Protein AF-A0A2D9CKS2-F1 (afdb_monomer)

Secondary structure (DSSP, 8-state):
-EE--HHHHHHTEEE--HHHHHHHHHHH-SGGGT-TT--EEEEEEESEEEEEEEEE-TTT--EEEE-TTHHHH--TT-EEEEEEEETTEEEEEE-

Foldseek 3Di:
DAAAAPVCLVVQKDFCDPVNQCVCCVQPNNPQEPDPPAWDWFWEDDPDIWIWTWYFDPPPRTTIIHTPPSVVPHDHGWDWDWDDPDSRYIYIDID

Mean predicted aligned error: 4.06 Å

Solvent-accessible surface area (backbone atoms only — not comparable to full-atom values): 5362 Å² total; per-residue (Å²): 119,45,72,34,41,65,70,31,56,77,68,36,29,48,75,48,46,75,68,55,44,50,54,48,33,73,76,69,40,74,57,47,55,62,49,82,95,49,67,36,76,40,42,30,46,53,104,51,87,40,61,32,36,26,24,45,42,93,74,92,53,51,38,32,34,36,42,74,67,34,83,81,78,57,56,68,68,30,33,39,36,80,44,81,72,51,99,64,32,33,35,52,46,80,88

pLDDT: mean 87.79, std 7.55, range [61.66, 97.25]

Sequence (95 aa):
MITVTQTMYDKSCIDANKSVMGFFEHYFGEEPFNTYGAYYMIRGIYEDDCTLKLFRTKGRQDKRIAFPMWKKYIKVGDTIKLTINDVDQIGIEVE

Nearest PDB structures (foldseek):
  8h9e-assembly1_E  TM=4.022E-01  e=2.129E+00  Homo sapiens
  4yxw-assembly1_E  TM=4.710E-01  e=3.047E+00  Bos taurus
  5lqz-assembly1_F  TM=4.297E-01  e=3.645E+00  Ogataea angusta
  1h8e-assembly1_E  TM=4.005E-01  e=2.870E+00  Bos taurus
  5ik2-assembly1_E  TM=3.049E-01  e=4.914E+00  Caldalkalibacillus thermarum TA2.A1

Radius of gyration: 12.35 Å; Cα contacts (8 Å, |Δi|>4): 172; chains: 1; bounding box: 28×31×28 Å

Structure (mmCIF, N/CA/C/O backbone):
data_AF-A0A2D9CKS2-F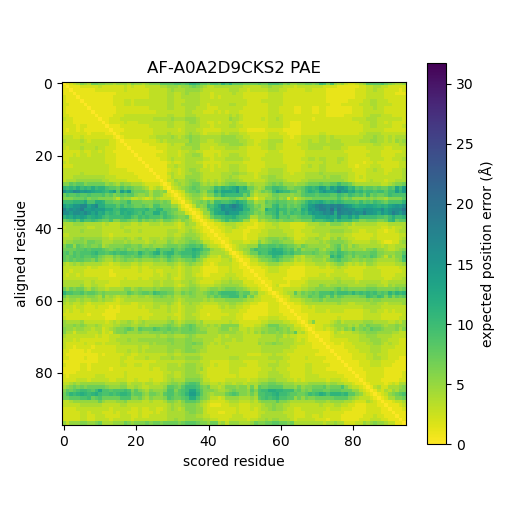1
#
_entry.id   AF-A0A2D9CKS2-F1
#
loop_
_atom_site.group_PDB
_atom_site.id
_atom_site.type_symbol
_atom_site.label_atom_id
_atom_site.label_alt_id
_atom_site.label_comp_id
_atom_site.label_asym_id
_atom_site.label_entity_id
_atom_site.label_seq_id
_atom_site.pdbx_PDB_ins_code
_atom_site.Cartn_x
_atom_site.Cartn_y
_atom_site.Cartn_z
_atom_site.occupancy
_atom_site.B_iso_or_equiv
_atom_site.auth_seq_id
_atom_site.auth_comp_id
_atom_site.auth_asym_id
_atom_site.auth_atom_id
_atom_site.pdbx_PDB_model_num
ATOM 1 N N . MET A 1 1 ? 6.703 -9.538 4.174 1.00 87.69 1 MET A N 1
ATOM 2 C CA . MET A 1 1 ? 5.375 -9.794 4.767 1.00 87.69 1 MET A CA 1
ATOM 3 C C . MET A 1 1 ? 5.037 -8.664 5.721 1.00 87.69 1 MET A C 1
ATOM 5 O O . MET A 1 1 ? 5.942 -8.149 6.371 1.00 87.69 1 MET A O 1
ATOM 9 N N . ILE A 1 2 ? 3.779 -8.234 5.737 1.00 94.06 2 ILE A N 1
ATOM 10 C CA . ILE A 1 2 ? 3.308 -7.030 6.423 1.00 94.06 2 ILE A CA 1
ATOM 11 C C . ILE A 1 2 ? 2.032 -7.396 7.175 1.00 94.06 2 ILE A C 1
ATOM 13 O O . ILE A 1 2 ? 1.007 -7.636 6.549 1.00 94.06 2 ILE A O 1
ATOM 17 N N . THR A 1 3 ? 2.085 -7.431 8.504 1.00 96.19 3 THR A N 1
ATOM 18 C CA . THR A 1 3 ? 0.894 -7.695 9.319 1.00 96.19 3 THR A CA 1
ATOM 19 C C . THR A 1 3 ? 0.034 -6.441 9.424 1.00 96.19 3 THR A C 1
ATOM 21 O O . THR A 1 3 ? 0.516 -5.362 9.786 1.00 96.19 3 THR A O 1
ATOM 24 N N . VAL A 1 4 ? -1.252 -6.585 9.124 1.00 96.31 4 VAL A N 1
ATOM 25 C CA . VAL A 1 4 ? -2.213 -5.488 9.097 1.00 96.31 4 VAL A CA 1
ATOM 26 C C . VAL A 1 4 ? -2.589 -5.094 10.516 1.00 96.31 4 VAL A C 1
ATOM 28 O O . VAL A 1 4 ? -3.268 -5.817 11.243 1.00 96.31 4 VAL A O 1
ATOM 31 N N . THR A 1 5 ? -2.163 -3.899 10.910 1.00 96.88 5 THR A N 1
ATOM 32 C CA . THR A 1 5 ? -2.550 -3.302 12.192 1.00 96.88 5 THR A CA 1
ATOM 33 C C . THR A 1 5 ? -3.929 -2.646 12.106 1.00 96.88 5 THR A C 1
ATOM 35 O O . THR A 1 5 ? -4.383 -2.273 11.022 1.00 96.88 5 THR A O 1
ATOM 38 N N . GLN A 1 6 ? -4.565 -2.403 13.258 1.00 97.19 6 GLN A N 1
ATOM 39 C CA . GLN A 1 6 ? -5.821 -1.643 13.325 1.00 97.19 6 GLN A CA 1
ATOM 40 C C . GLN A 1 6 ? -5.702 -0.284 12.617 1.00 97.19 6 GLN A C 1
ATOM 42 O O . GLN A 1 6 ? -6.542 0.082 11.802 1.00 97.19 6 GLN A O 1
ATOM 47 N N . THR A 1 7 ? -4.598 0.429 12.852 1.00 95.12 7 THR A N 1
ATOM 48 C CA . THR A 1 7 ? -4.345 1.743 12.246 1.00 95.12 7 THR A CA 1
ATOM 49 C C . THR A 1 7 ? -4.259 1.680 10.718 1.00 95.12 7 THR A C 1
ATOM 51 O O . THR A 1 7 ? -4.779 2.567 10.040 1.00 95.12 7 THR A O 1
ATOM 54 N N . MET A 1 8 ? -3.594 0.659 10.171 1.00 95.56 8 MET A N 1
ATOM 55 C CA . MET A 1 8 ? -3.506 0.438 8.722 1.00 95.56 8 MET A CA 1
ATOM 56 C C . MET A 1 8 ? -4.884 0.141 8.133 1.00 95.56 8 MET A C 1
ATOM 58 O O . MET A 1 8 ? -5.259 0.714 7.109 1.00 95.56 8 MET A O 1
ATOM 62 N N . TYR A 1 9 ? -5.661 -0.694 8.825 1.00 95.81 9 TYR A N 1
ATOM 63 C CA . TYR A 1 9 ? -7.013 -1.046 8.418 1.00 95.81 9 TYR A CA 1
ATOM 64 C C . TYR A 1 9 ? -7.953 0.162 8.375 1.00 95.81 9 TYR A C 1
ATOM 66 O O . TYR A 1 9 ? -8.602 0.417 7.355 1.00 95.81 9 TYR A O 1
ATOM 74 N N . ASP A 1 10 ? -7.963 0.967 9.437 1.00 94.44 10 ASP A N 1
ATOM 75 C CA . ASP A 1 10 ? -8.823 2.148 9.537 1.00 94.44 10 ASP A CA 1
ATOM 76 C C . ASP A 1 10 ? -8.517 3.170 8.438 1.00 94.44 10 ASP A C 1
ATOM 78 O O . ASP A 1 10 ? -9.430 3.765 7.860 1.00 94.44 10 ASP A O 1
ATOM 82 N N . LYS A 1 11 ? -7.230 3.329 8.108 1.00 92.00 11 LYS A N 1
ATOM 83 C CA . LYS A 1 11 ? -6.748 4.229 7.052 1.00 92.00 11 LYS A CA 1
ATOM 84 C C . LYS A 1 11 ? -6.796 3.618 5.649 1.00 92.00 11 LYS A C 1
ATOM 86 O O . LYS A 1 11 ? -6.566 4.344 4.684 1.00 92.00 11 LYS A O 1
ATOM 91 N N . SER A 1 12 ? -7.084 2.319 5.532 1.00 93.75 12 SER A N 1
ATOM 92 C CA . SER A 1 12 ? -7.083 1.567 4.268 1.00 93.75 12 SER A CA 1
ATOM 93 C C . SER A 1 12 ? -5.763 1.703 3.497 1.00 93.75 12 SER A C 1
ATOM 95 O O . SER A 1 12 ? -5.736 1.966 2.291 1.00 93.75 12 SER A O 1
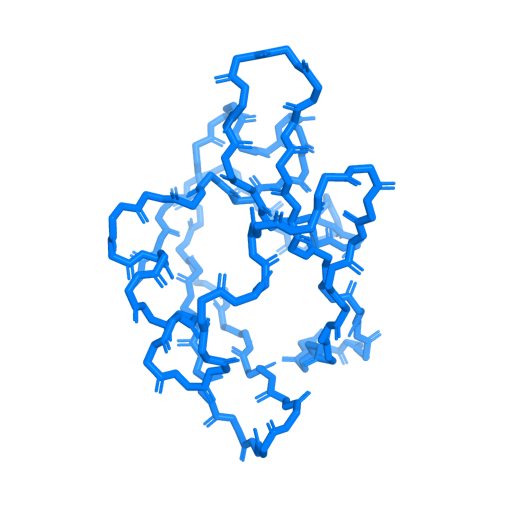ATOM 97 N N . CYS A 1 13 ? -4.651 1.582 4.221 1.00 93.88 13 CYS A N 1
ATOM 98 C CA . CYS A 1 13 ? -3.317 1.710 3.653 1.00 93.88 13 CYS A CA 1
ATOM 99 C C . CYS A 1 13 ? -2.274 0.911 4.429 1.00 93.88 13 CYS A C 1
ATOM 101 O O . CYS A 1 13 ? -2.377 0.729 5.641 1.00 93.88 13 CYS A O 1
ATOM 103 N N . ILE A 1 14 ? -1.196 0.562 3.739 1.00 93.94 14 ILE A N 1
ATOM 104 C CA . ILE A 1 14 ? 0.030 0.049 4.340 1.00 93.94 14 ILE A CA 1
ATOM 105 C C . ILE A 1 14 ? 0.931 1.235 4.689 1.00 93.94 14 ILE A C 1
ATOM 107 O O . ILE A 1 14 ? 1.191 2.086 3.833 1.00 93.94 14 ILE A O 1
ATOM 111 N N . ASP A 1 15 ? 1.450 1.279 5.917 1.00 93.25 15 ASP A N 1
ATOM 112 C CA . ASP A 1 15 ? 2.551 2.190 6.243 1.00 93.25 15 ASP A CA 1
ATOM 113 C C . ASP A 1 15 ? 3.857 1.638 5.654 1.00 93.25 15 ASP A C 1
ATOM 115 O O . ASP A 1 15 ? 4.271 0.5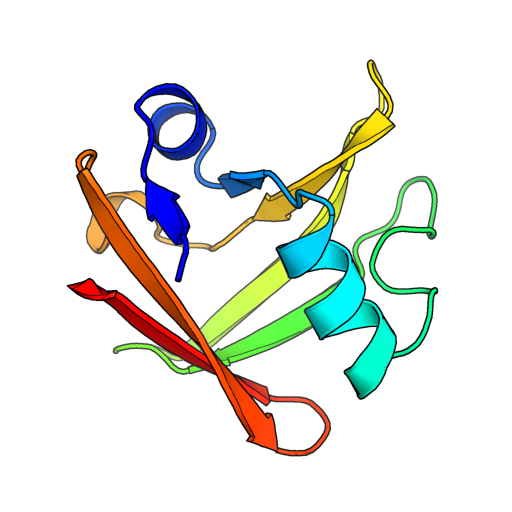11 5.948 1.00 93.25 15 ASP A O 1
ATOM 119 N N . ALA A 1 16 ? 4.519 2.433 4.814 1.00 91.19 16 ALA A N 1
ATOM 120 C CA . ALA A 1 16 ? 5.748 2.029 4.147 1.00 91.19 16 ALA A CA 1
ATOM 121 C C . ALA A 1 16 ? 6.940 2.194 5.101 1.00 91.19 16 ALA A C 1
ATOM 123 O O . ALA A 1 16 ? 7.620 3.220 5.124 1.00 91.19 16 ALA A O 1
ATOM 124 N N . ASN A 1 17 ? 7.180 1.174 5.926 1.00 89.12 17 ASN A N 1
ATOM 125 C CA . ASN A 1 17 ? 8.376 1.097 6.765 1.00 89.12 17 ASN A CA 1
ATOM 126 C C . ASN A 1 17 ? 9.650 0.902 5.912 1.00 89.12 17 ASN A C 1
ATOM 128 O O . ASN A 1 17 ? 9.582 0.760 4.693 1.00 89.12 17 ASN A O 1
ATOM 132 N N . LYS A 1 18 ? 10.831 0.862 6.548 1.00 90.00 18 LYS A N 1
ATOM 133 C CA . LYS A 1 18 ? 12.121 0.733 5.838 1.00 90.00 18 LYS A CA 1
ATOM 134 C C . LYS A 1 18 ? 12.175 -0.439 4.853 1.00 90.00 18 LYS A C 1
ATOM 136 O O . LYS A 1 18 ? 12.715 -0.278 3.768 1.00 90.00 18 LYS A O 1
ATOM 141 N N . SER A 1 19 ? 11.611 -1.591 5.215 1.00 90.88 19 SER A N 1
ATOM 142 C CA . SER A 1 19 ? 11.615 -2.770 4.344 1.00 90.88 19 SER A CA 1
ATOM 143 C C . SER A 1 19 ? 10.682 -2.595 3.148 1.00 90.88 19 SER A C 1
ATOM 145 O O . SER A 1 19 ? 11.069 -2.921 2.031 1.00 90.88 19 SER A O 1
ATOM 147 N N . VAL A 1 20 ? 9.487 -2.039 3.363 1.00 91.12 20 VAL A N 1
ATOM 148 C CA . VAL A 1 20 ? 8.536 -1.759 2.279 1.00 91.12 20 VAL A CA 1
ATOM 149 C C . VAL A 1 20 ? 9.104 -0.713 1.323 1.00 91.12 20 VAL A C 1
ATOM 151 O O . VAL A 1 20 ? 9.063 -0.910 0.116 1.00 91.12 20 VAL A O 1
ATOM 154 N N . MET A 1 21 ? 9.685 0.370 1.847 1.00 90.25 21 MET A N 1
ATOM 155 C CA . MET A 1 21 ? 10.353 1.375 1.017 1.00 90.25 21 MET A CA 1
ATOM 156 C C . MET A 1 21 ? 11.485 0.757 0.204 1.00 90.25 21 MET A C 1
ATOM 158 O O . MET A 1 21 ? 11.479 0.900 -1.009 1.00 90.25 21 MET A O 1
ATOM 162 N N . GLY A 1 22 ? 12.387 0.009 0.849 1.00 90.31 22 GLY A N 1
ATOM 163 C CA . GLY A 1 22 ? 13.509 -0.630 0.164 1.00 90.31 22 GLY A CA 1
ATOM 164 C C . GLY A 1 22 ? 13.069 -1.598 -0.936 1.00 90.31 22 GLY A C 1
ATOM 165 O O . GLY A 1 22 ? 13.715 -1.662 -1.974 1.00 90.31 22 GLY A O 1
ATOM 166 N N . PHE A 1 23 ? 11.945 -2.299 -0.751 1.00 90.69 23 PHE A N 1
ATOM 167 C CA . PHE A 1 23 ? 11.352 -3.129 -1.801 1.00 90.69 23 PHE A CA 1
ATOM 168 C C . PHE A 1 23 ? 10.970 -2.291 -3.030 1.00 90.69 23 PHE A C 1
ATOM 170 O O . PHE A 1 23 ? 11.433 -2.578 -4.127 1.00 90.69 23 PHE A O 1
ATOM 177 N N . PHE A 1 24 ? 10.178 -1.229 -2.868 1.00 88.81 24 PHE A N 1
ATOM 178 C CA . PHE A 1 24 ? 9.774 -0.407 -4.015 1.00 88.81 24 PHE A CA 1
ATOM 179 C C . PHE A 1 24 ? 10.942 0.374 -4.622 1.00 88.81 24 PHE A C 1
ATOM 181 O O . PHE A 1 24 ? 11.017 0.492 -5.839 1.00 88.81 24 PHE A O 1
ATOM 188 N N . GLU A 1 25 ? 11.874 0.856 -3.801 1.00 87.56 25 GLU A N 1
ATOM 189 C CA . GLU A 1 25 ? 13.070 1.563 -4.266 1.00 87.56 25 GLU A CA 1
ATOM 190 C C . GLU A 1 25 ? 13.974 0.656 -5.109 1.00 87.56 25 GLU A C 1
ATOM 192 O O . GLU A 1 25 ? 14.513 1.093 -6.124 1.00 87.56 25 GLU A O 1
ATOM 197 N N . HIS A 1 26 ? 14.081 -0.625 -4.747 1.00 88.50 26 HIS A N 1
ATOM 198 C CA . HIS A 1 26 ? 14.860 -1.604 -5.501 1.00 88.50 26 HIS A CA 1
ATOM 199 C C . HIS A 1 26 ? 14.296 -1.873 -6.905 1.00 88.50 26 HIS A C 1
ATOM 201 O O . HIS A 1 26 ? 15.073 -2.038 -7.843 1.00 88.50 26 HIS A O 1
ATOM 207 N N . TYR A 1 27 ? 12.968 -1.908 -7.058 1.00 86.62 27 TYR A N 1
ATOM 208 C CA . TYR A 1 27 ? 12.325 -2.289 -8.322 1.00 86.62 27 TYR A CA 1
ATOM 209 C C . TYR A 1 27 ? 11.866 -1.107 -9.187 1.00 86.62 27 TYR A C 1
ATOM 211 O O . TYR A 1 27 ? 11.848 -1.228 -10.408 1.00 86.62 27 TYR A O 1
ATOM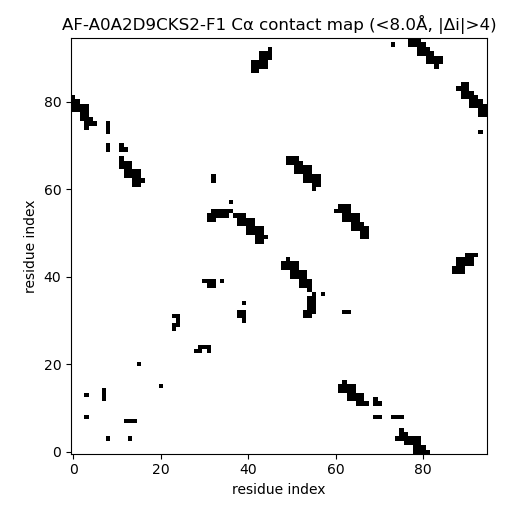 219 N N . PHE A 1 28 ? 11.525 0.035 -8.583 1.00 83.50 28 PHE A N 1
ATOM 220 C CA . PHE A 1 28 ? 10.957 1.202 -9.277 1.00 83.50 28 PHE A CA 1
ATOM 221 C C . PHE A 1 28 ? 11.775 2.491 -9.080 1.00 83.50 28 PHE A C 1
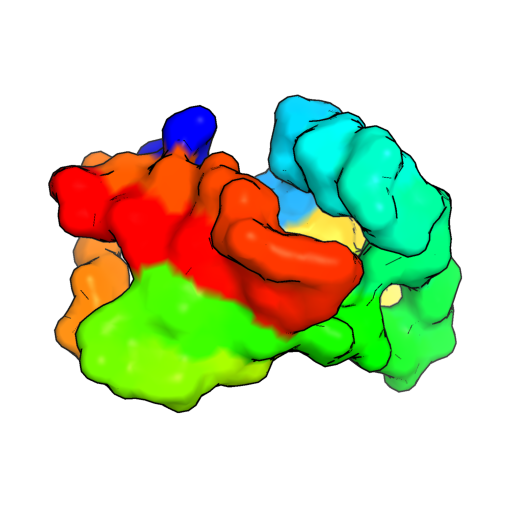ATOM 223 O O . PHE A 1 28 ? 11.400 3.539 -9.604 1.00 83.50 28 PHE A O 1
ATOM 230 N N . GLY A 1 29 ? 12.886 2.439 -8.335 1.00 82.81 29 GLY A N 1
ATOM 231 C CA . GLY A 1 29 ? 13.703 3.607 -7.990 1.00 82.81 29 GLY A CA 1
ATOM 232 C C . GLY A 1 29 ? 13.123 4.444 -6.843 1.00 82.81 29 GLY A C 1
ATOM 233 O O . GLY A 1 29 ? 12.126 4.083 -6.229 1.00 82.81 29 GLY A O 1
ATOM 234 N N . GLU A 1 30 ? 13.745 5.581 -6.521 1.00 71.19 30 GLU A N 1
ATOM 235 C CA . GLU A 1 30 ? 13.373 6.402 -5.348 1.00 71.19 30 GLU A CA 1
ATOM 236 C C . GLU A 1 30 ? 12.089 7.237 -5.521 1.00 71.19 30 GLU A C 1
ATOM 238 O O . GLU A 1 30 ? 11.522 7.751 -4.552 1.00 71.19 30 GLU A O 1
ATOM 243 N N . GLU A 1 31 ? 11.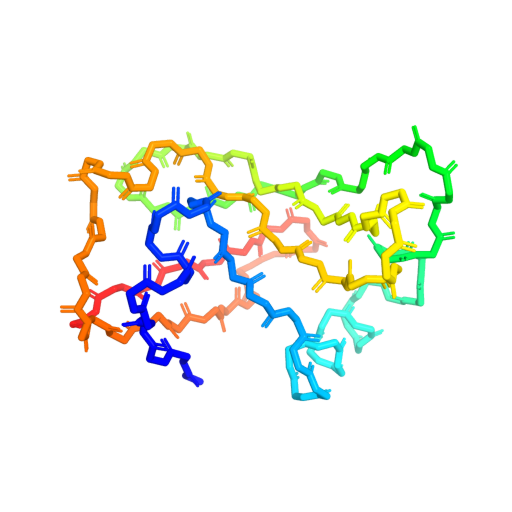610 7.387 -6.754 1.00 70.81 31 GLU A N 1
ATOM 244 C CA . GLU A 1 31 ? 10.467 8.239 -7.092 1.00 70.81 31 GLU A CA 1
ATOM 245 C C . GLU A 1 31 ? 9.119 7.874 -6.439 1.00 70.81 31 GLU A C 1
ATOM 247 O O . GLU A 1 31 ? 8.409 8.813 -6.057 1.00 70.81 31 GLU A O 1
ATOM 252 N N . PRO A 1 32 ? 8.740 6.593 -6.226 1.00 75.06 32 PRO A N 1
ATOM 253 C CA . PRO A 1 32 ? 7.374 6.213 -5.858 1.00 75.06 32 PRO A CA 1
ATOM 254 C C . PRO A 1 32 ? 6.822 6.875 -4.590 1.00 75.06 32 PRO A C 1
ATOM 256 O O . PRO A 1 32 ? 5.610 7.004 -4.424 1.00 75.06 32 PRO A O 1
ATOM 259 N N . PHE A 1 33 ? 7.699 7.315 -3.686 1.00 80.19 33 PHE A N 1
ATOM 260 C CA . PHE A 1 33 ? 7.326 7.978 -2.434 1.00 80.19 33 PHE A CA 1
ATOM 261 C C . PHE A 1 33 ? 7.808 9.433 -2.316 1.00 80.19 33 PHE A C 1
ATOM 263 O O . PHE A 1 33 ? 7.617 10.066 -1.265 1.00 80.19 33 PHE A O 1
ATOM 270 N N . ASN A 1 34 ? 8.476 9.960 -3.342 1.00 72.44 34 ASN A N 1
ATOM 271 C CA . ASN A 1 34 ? 9.149 11.259 -3.291 1.00 72.44 34 ASN A CA 1
ATOM 272 C C . ASN A 1 34 ? 8.401 12.365 -4.048 1.00 72.44 34 ASN A C 1
ATOM 274 O O . ASN A 1 34 ? 8.693 13.542 -3.828 1.00 72.44 34 ASN A O 1
ATOM 278 N N . THR A 1 35 ? 7.385 12.037 -4.850 1.00 66.94 35 THR A N 1
ATOM 279 C CA . THR A 1 35 ? 6.593 13.047 -5.563 1.00 66.94 35 THR A CA 1
ATOM 280 C C . THR A 1 35 ? 5.613 13.761 -4.621 1.00 66.94 35 THR A C 1
ATOM 282 O O . THR A 1 35 ? 4.541 13.260 -4.281 1.00 66.94 35 THR A O 1
ATOM 285 N N . TYR A 1 36 ? 5.977 14.963 -4.168 1.00 61.97 36 TYR A N 1
ATOM 286 C CA . TYR A 1 36 ? 5.122 15.791 -3.311 1.00 61.97 36 TYR A CA 1
ATOM 287 C C . TYR A 1 36 ? 3.837 16.213 -4.033 1.00 61.97 36 TYR A C 1
ATOM 289 O O . TYR A 1 36 ? 3.879 16.832 -5.091 1.00 61.97 36 TYR A O 1
ATOM 297 N N . GLY A 1 37 ? 2.681 15.921 -3.430 1.00 61.66 37 GLY A N 1
ATOM 298 C CA . GLY A 1 37 ? 1.373 16.304 -3.978 1.00 61.66 37 GLY A CA 1
ATOM 299 C C . GLY A 1 37 ? 0.863 15.418 -5.119 1.00 61.66 37 GLY A C 1
ATOM 300 O O . GLY A 1 37 ? -0.237 15.669 -5.608 1.00 61.66 37 GLY A O 1
ATOM 301 N N . ALA A 1 38 ? 1.607 14.375 -5.491 1.00 69.25 38 ALA A N 1
ATOM 302 C CA . ALA A 1 38 ? 1.213 13.388 -6.488 1.00 69.25 38 ALA A CA 1
ATOM 303 C C . ALA A 1 38 ? 1.244 11.966 -5.904 1.00 69.25 38 ALA A C 1
ATOM 305 O O . ALA A 1 38 ? 1.678 11.743 -4.773 1.00 69.25 38 ALA A O 1
ATOM 306 N N . TYR A 1 39 ? 0.737 11.015 -6.684 1.00 82.00 39 TYR A N 1
ATOM 307 C CA . TYR A 1 39 ? 0.746 9.593 -6.362 1.00 82.00 39 TYR A CA 1
ATOM 308 C C . TYR A 1 39 ? 1.501 8.869 -7.466 1.00 82.00 39 TYR A C 1
ATOM 310 O O . TYR A 1 39 ? 1.243 9.129 -8.643 1.00 82.00 39 TYR A O 1
ATOM 318 N N . TYR A 1 40 ? 2.367 7.935 -7.092 1.00 86.62 40 TYR A N 1
ATOM 319 C CA . TYR A 1 40 ? 2.861 6.937 -8.027 1.00 86.62 40 TYR A CA 1
ATOM 320 C C . TYR A 1 40 ? 1.854 5.788 -8.064 1.00 86.62 40 TYR A C 1
ATOM 322 O O . TYR A 1 40 ? 1.461 5.262 -7.019 1.00 86.62 40 TYR A O 1
ATOM 330 N N . MET A 1 41 ? 1.371 5.452 -9.256 1.00 89.00 41 MET A N 1
ATOM 331 C CA . MET A 1 41 ? 0.356 4.419 -9.442 1.00 89.00 41 MET A CA 1
ATOM 332 C C . MET A 1 41 ? 1.003 3.170 -10.007 1.00 89.00 41 MET A C 1
ATOM 334 O O . MET A 1 41 ? 1.745 3.250 -10.980 1.00 89.00 41 MET A O 1
ATOM 338 N N . ILE A 1 42 ? 0.683 2.030 -9.409 1.00 89.31 42 ILE A N 1
ATOM 339 C CA . ILE A 1 42 ? 1.141 0.731 -9.882 1.00 89.31 42 ILE A CA 1
ATOM 340 C C . ILE A 1 42 ? -0.022 -0.250 -9.913 1.00 89.31 42 ILE A C 1
ATOM 342 O O . ILE A 1 42 ? -0.918 -0.196 -9.062 1.00 89.31 42 ILE A O 1
ATOM 346 N N . ARG A 1 43 ? -0.040 -1.130 -10.915 1.00 89.62 43 ARG A N 1
ATOM 347 C CA . ARG A 1 43 ? -1.082 -2.145 -11.029 1.00 89.62 43 ARG A CA 1
ATOM 348 C C . ARG A 1 43 ? -0.842 -3.227 -9.979 1.00 89.62 43 ARG A C 1
ATOM 350 O O . ARG A 1 43 ? 0.243 -3.794 -9.893 1.00 89.62 43 ARG A O 1
ATOM 357 N N . GLY A 1 44 ? -1.854 -3.481 -9.162 1.00 88.25 44 GLY A N 1
ATOM 358 C CA . GLY A 1 44 ? -1.894 -4.575 -8.205 1.00 88.25 44 GLY A CA 1
ATOM 359 C C . GLY A 1 44 ? -2.785 -5.695 -8.728 1.00 88.25 44 GLY A C 1
ATOM 360 O O . GLY A 1 44 ? -3.902 -5.441 -9.178 1.00 88.25 44 GLY A O 1
ATOM 361 N N . ILE A 1 45 ? -2.296 -6.926 -8.648 1.00 86.19 45 ILE A N 1
ATOM 362 C CA . ILE A 1 45 ? -3.025 -8.129 -9.047 1.00 86.19 45 ILE A CA 1
ATOM 363 C C . ILE A 1 45 ? -3.461 -8.846 -7.775 1.00 86.19 45 ILE A C 1
ATOM 365 O O . ILE A 1 45 ? -2.615 -9.401 -7.069 1.00 86.19 45 ILE A O 1
ATOM 369 N N . TYR A 1 46 ? -4.765 -8.803 -7.479 1.00 84.25 46 TYR A N 1
ATOM 370 C CA . TYR A 1 46 ? -5.355 -9.513 -6.344 1.00 84.25 46 TYR A CA 1
ATOM 371 C C . TYR A 1 46 ? -6.872 -9.646 -6.448 1.00 84.25 46 TYR A C 1
ATOM 373 O O . TYR A 1 46 ? -7.571 -8.660 -6.220 1.00 84.25 46 TYR A O 1
ATOM 381 N N . GLU A 1 47 ? -7.366 -10.863 -6.697 1.00 82.56 47 GLU A N 1
ATOM 382 C CA . GLU A 1 47 ? -8.781 -11.198 -6.960 1.00 82.56 47 GLU A CA 1
ATOM 383 C C . GLU A 1 47 ? -9.362 -10.411 -8.154 1.00 82.56 47 GLU A C 1
ATOM 385 O O . GLU A 1 47 ? -9.607 -10.977 -9.217 1.00 82.56 47 GLU A O 1
ATOM 390 N N . ASP A 1 48 ? -9.483 -9.092 -8.008 1.00 78.62 48 ASP A N 1
ATOM 391 C CA . ASP A 1 48 ? -9.755 -8.110 -9.049 1.00 78.62 48 ASP A CA 1
ATOM 392 C C . ASP A 1 48 ? -8.487 -7.294 -9.388 1.00 78.62 48 ASP A C 1
ATOM 394 O O . ASP A 1 48 ? -7.610 -7.063 -8.551 1.00 78.62 48 ASP A O 1
ATOM 398 N N . ASP A 1 49 ? -8.411 -6.758 -10.607 1.00 77.81 49 ASP A N 1
ATOM 399 C CA . ASP A 1 49 ? -7.421 -5.724 -10.920 1.00 77.81 49 ASP A CA 1
ATOM 400 C C . ASP A 1 49 ? -7.602 -4.518 -9.988 1.00 77.81 49 ASP A C 1
ATOM 402 O O . ASP A 1 49 ? -8.681 -3.921 -9.895 1.00 77.81 49 ASP A O 1
ATOM 406 N N . CYS A 1 50 ? -6.525 -4.114 -9.318 1.00 84.44 50 CYS A N 1
ATOM 407 C CA . CYS A 1 50 ? -6.518 -2.929 -8.473 1.00 84.44 50 CYS A CA 1
ATOM 408 C C . CYS A 1 50 ? -5.357 -1.998 -8.838 1.00 84.44 50 CYS A C 1
ATOM 410 O O . CYS A 1 50 ? -4.377 -2.385 -9.470 1.00 84.44 50 CYS A O 1
ATOM 412 N N . THR A 1 51 ? -5.459 -0.726 -8.461 1.00 89.56 51 THR A N 1
ATOM 413 C CA . THR A 1 51 ? -4.370 0.244 -8.642 1.00 89.56 51 THR A CA 1
ATOM 414 C C . THR A 1 51 ? -3.889 0.700 -7.281 1.00 89.56 51 THR A C 1
ATOM 416 O O . THR A 1 51 ? -4.586 1.442 -6.583 1.00 89.56 51 THR A O 1
ATOM 419 N N . LEU A 1 52 ? -2.690 0.269 -6.905 1.00 91.25 52 LEU A N 1
ATOM 420 C CA . LEU A 1 52 ? -2.035 0.736 -5.695 1.00 91.25 52 LEU A CA 1
ATOM 421 C C . LEU A 1 52 ? -1.538 2.163 -5.910 1.00 91.25 52 LEU A C 1
ATOM 423 O O . LEU A 1 52 ? -1.020 2.510 -6.973 1.00 91.25 52 LEU A O 1
ATOM 427 N N . LYS A 1 53 ? -1.688 2.993 -4.880 1.00 91.44 53 LYS A N 1
ATOM 428 C CA . LYS A 1 53 ? -1.183 4.368 -4.880 1.00 91.44 53 LYS A CA 1
ATOM 429 C C . LYS A 1 53 ? -0.108 4.499 -3.824 1.00 91.44 53 LYS A C 1
ATOM 431 O O . LYS A 1 53 ? -0.400 4.368 -2.637 1.00 91.44 53 LYS A O 1
ATOM 436 N N . LEU A 1 54 ? 1.106 4.795 -4.252 1.00 91.75 54 LEU A N 1
ATOM 437 C CA . LEU A 1 54 ? 2.230 5.099 -3.385 1.00 91.75 54 LEU A CA 1
ATOM 438 C C . LEU A 1 54 ? 2.315 6.613 -3.232 1.00 91.75 54 LEU A C 1
ATOM 440 O O . LEU A 1 54 ? 2.217 7.356 -4.211 1.00 91.75 54 LEU A O 1
ATOM 444 N N . PHE A 1 55 ? 2.396 7.082 -1.990 1.00 89.31 55 PHE A N 1
ATOM 445 C CA . PHE A 1 55 ? 2.373 8.512 -1.707 1.00 89.31 55 PHE A CA 1
ATOM 446 C C . PHE A 1 55 ? 2.976 8.871 -0.363 1.00 89.31 55 PHE A C 1
ATOM 448 O O . PHE A 1 55 ? 3.206 8.033 0.510 1.00 89.31 55 PHE A O 1
ATOM 455 N N . ARG A 1 56 ? 3.165 10.177 -0.196 1.00 88.50 56 ARG A N 1
ATOM 456 C CA . ARG A 1 56 ? 3.590 10.816 1.039 1.00 88.50 56 ARG A CA 1
ATOM 457 C C . ARG A 1 56 ? 2.463 11.682 1.598 1.00 88.50 56 ARG A C 1
ATOM 459 O O . ARG A 1 56 ? 1.831 12.452 0.875 1.00 88.50 56 ARG A O 1
ATOM 466 N N . THR A 1 57 ? 2.176 11.555 2.889 1.00 86.94 57 THR A N 1
ATOM 467 C CA . THR A 1 57 ? 1.103 12.327 3.539 1.00 86.94 57 THR A CA 1
ATOM 468 C C . THR A 1 57 ? 1.496 13.794 3.746 1.00 86.94 57 THR A C 1
ATOM 470 O O . THR A 1 57 ? 2.618 14.089 4.133 1.00 86.94 57 THR A O 1
ATOM 473 N N . LYS A 1 58 ? 0.558 14.739 3.567 1.00 81.75 58 LYS A N 1
ATOM 474 C CA . LYS A 1 58 ? 0.835 16.189 3.698 1.00 81.75 58 LYS A CA 1
ATOM 475 C C . LYS A 1 58 ? 1.319 16.631 5.090 1.00 81.75 58 LYS A C 1
ATOM 477 O O . LYS A 1 58 ? 1.984 17.653 5.190 1.00 81.75 58 LYS A O 1
ATOM 482 N N . GLY A 1 59 ? 0.961 15.901 6.148 1.00 84.38 59 GLY A N 1
ATOM 483 C CA . GLY A 1 59 ? 1.314 16.234 7.532 1.00 84.38 59 GLY A CA 1
ATOM 484 C C . GLY A 1 59 ? 2.699 15.718 7.911 1.00 84.38 59 GLY A C 1
ATOM 485 O O . GLY A 1 59 ? 3.711 16.288 7.522 1.00 84.38 59 GLY A O 1
ATOM 486 N N . ARG A 1 60 ? 2.732 14.601 8.647 1.00 83.19 60 ARG A N 1
ATOM 487 C CA . ARG A 1 60 ? 3.959 13.952 9.147 1.00 83.19 60 ARG A CA 1
ATOM 488 C C . ARG A 1 60 ? 4.908 13.444 8.059 1.00 83.19 60 ARG A C 1
ATOM 490 O O . ARG A 1 60 ? 5.980 12.961 8.393 1.00 83.19 60 ARG A O 1
ATOM 497 N N . GLN A 1 61 ? 4.531 13.555 6.784 1.00 85.75 61 GLN A N 1
ATOM 498 C CA . GLN A 1 61 ? 5.314 13.057 5.657 1.00 85.75 61 GLN A CA 1
ATOM 499 C C . GLN A 1 61 ? 5.494 11.533 5.674 1.00 85.75 61 GLN A C 1
ATOM 501 O O . GLN A 1 61 ? 6.408 11.007 5.045 1.00 85.75 61 GLN A O 1
ATOM 506 N N . ASP A 1 62 ? 4.579 10.816 6.341 1.00 88.31 62 ASP A N 1
ATOM 507 C CA . ASP A 1 62 ? 4.535 9.354 6.322 1.00 88.31 62 ASP A CA 1
ATOM 508 C C . ASP A 1 62 ? 4.367 8.869 4.879 1.00 88.31 62 ASP A C 1
ATOM 510 O O . ASP A 1 62 ? 3.482 9.354 4.162 1.00 88.31 62 ASP A O 1
ATOM 514 N N . LYS A 1 63 ? 5.185 7.895 4.481 1.00 90.88 63 LYS A N 1
ATOM 515 C CA . LYS A 1 63 ? 5.086 7.200 3.198 1.00 90.88 63 LYS A CA 1
ATOM 516 C C . LYS A 1 63 ? 4.115 6.029 3.333 1.00 90.88 63 LYS A C 1
ATOM 518 O O . LYS A 1 63 ? 4.183 5.274 4.305 1.00 90.88 63 LYS A O 1
ATOM 523 N N . ARG A 1 64 ? 3.177 5.901 2.397 1.00 92.44 64 ARG A N 1
ATOM 524 C CA . ARG A 1 64 ? 2.067 4.944 2.476 1.00 92.44 64 ARG A CA 1
ATOM 525 C C . ARG A 1 64 ? 1.705 4.377 1.116 1.00 92.44 64 ARG A C 1
ATOM 527 O O . ARG A 1 64 ? 1.932 5.012 0.088 1.00 92.44 64 ARG A O 1
ATOM 534 N N . ILE A 1 65 ? 1.089 3.201 1.150 1.00 93.31 65 ILE A N 1
ATOM 535 C CA . ILE A 1 65 ? 0.515 2.527 -0.012 1.00 93.31 65 ILE A CA 1
ATOM 536 C C . ILE A 1 65 ? -0.983 2.409 0.230 1.00 93.31 65 ILE 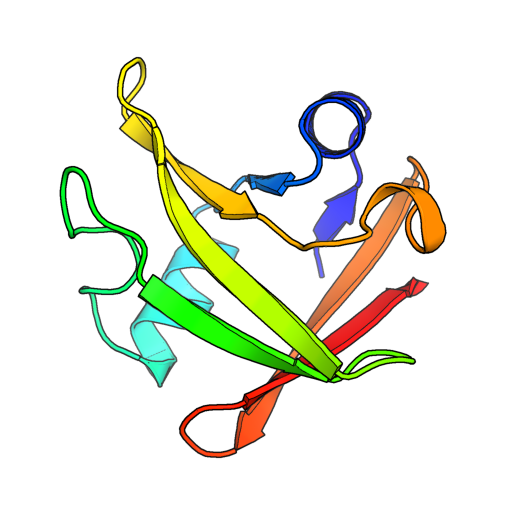A C 1
ATOM 538 O O . ILE A 1 65 ? -1.415 1.658 1.103 1.00 93.31 65 ILE A O 1
ATOM 542 N N . ALA A 1 66 ? -1.782 3.178 -0.501 1.00 92.31 66 ALA A N 1
ATOM 543 C CA . ALA A 1 66 ? -3.225 3.001 -0.499 1.00 92.31 66 ALA A CA 1
ATOM 544 C C . ALA A 1 66 ? -3.583 1.866 -1.453 1.00 92.31 66 ALA A C 1
ATOM 546 O O . ALA A 1 66 ? -3.138 1.841 -2.603 1.00 92.31 66 ALA A O 1
ATOM 547 N N . PHE A 1 67 ? -4.420 0.961 -0.965 1.00 90.19 67 PHE A N 1
ATOM 548 C CA . PHE A 1 67 ? -4.906 -0.182 -1.716 1.00 90.19 67 PHE A CA 1
ATOM 549 C C . PHE A 1 67 ? -6.441 -0.073 -1.787 1.00 90.19 67 PHE A C 1
ATOM 551 O O . PHE A 1 67 ? -7.127 -0.152 -0.763 1.00 90.19 67 PHE A O 1
ATOM 558 N N . PRO A 1 68 ? -6.994 0.203 -2.985 1.00 84.62 68 PRO A N 1
ATOM 559 C CA . PRO A 1 68 ? -8.434 0.255 -3.210 1.00 84.62 68 PRO A CA 1
ATOM 560 C C . PRO A 1 68 ? -9.134 -1.023 -2.753 1.00 84.62 68 PRO A C 1
ATOM 562 O O . PRO A 1 68 ? -8.574 -2.106 -2.833 1.00 84.62 68 PRO A O 1
ATOM 565 N N . MET A 1 69 ? -10.382 -0.902 -2.300 1.00 83.62 69 MET A N 1
ATOM 566 C CA . MET A 1 69 ? -11.177 -2.040 -1.814 1.00 83.62 69 MET A CA 1
ATOM 567 C C . MET A 1 69 ? -10.588 -2.766 -0.590 1.00 83.62 69 MET A C 1
ATOM 569 O O . MET A 1 69 ? -11.067 -3.842 -0.254 1.00 83.62 69 MET A O 1
ATOM 573 N N . TRP A 1 70 ? -9.644 -2.151 0.140 1.00 89.44 70 TRP A N 1
ATOM 574 C CA . TRP A 1 70 ? -9.032 -2.691 1.366 1.00 89.44 70 TRP A CA 1
ATOM 575 C C . TRP A 1 70 ? -10.016 -3.433 2.278 1.00 89.44 70 TRP A C 1
ATOM 577 O O . TRP A 1 70 ? -9.830 -4.599 2.595 1.00 89.44 70 TRP A O 1
ATOM 587 N N . LYS A 1 71 ? -11.121 -2.776 2.647 1.00 90.06 71 LYS A N 1
ATOM 588 C CA . LYS A 1 71 ? -12.112 -3.321 3.590 1.00 90.06 71 LYS A CA 1
ATOM 589 C C . LYS A 1 71 ? -12.949 -4.481 3.035 1.00 90.06 71 LYS A C 1
ATOM 591 O O . LYS A 1 71 ? -13.649 -5.126 3.805 1.00 90.06 71 LYS A O 1
ATOM 596 N N . LYS A 1 72 ? -12.918 -4.725 1.720 1.00 90.25 72 LYS A N 1
ATOM 597 C CA . LYS A 1 72 ? -13.561 -5.890 1.091 1.00 90.25 72 LYS A CA 1
ATOM 598 C C . LYS A 1 72 ? -12.727 -7.155 1.305 1.00 90.25 72 LYS A C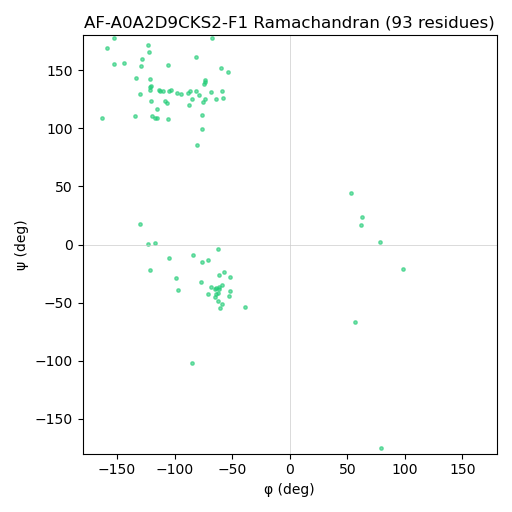 1
ATOM 600 O O . LYS A 1 72 ? -13.298 -8.233 1.415 1.00 90.25 72 LYS A O 1
ATOM 605 N N . TYR A 1 73 ? -11.405 -7.008 1.371 1.00 88.94 73 TYR A N 1
ATOM 606 C CA . TYR A 1 73 ? -10.467 -8.116 1.203 1.00 88.94 73 TYR A CA 1
ATOM 607 C C . TYR A 1 73 ? -9.533 -8.367 2.374 1.00 88.94 73 TYR A C 1
ATOM 609 O O . TYR A 1 73 ? -9.006 -9.463 2.492 1.00 88.94 73 TYR A O 1
ATOM 617 N N . ILE A 1 74 ? -9.314 -7.360 3.209 1.00 92.50 74 ILE A N 1
ATOM 618 C CA . ILE A 1 74 ? -8.295 -7.381 4.250 1.00 92.50 74 ILE A CA 1
ATOM 619 C C . ILE A 1 74 ? -8.972 -7.165 5.595 1.00 92.50 74 ILE A C 1
ATOM 621 O O . ILE A 1 74 ? -9.892 -6.354 5.710 1.00 92.50 74 ILE A O 1
ATOM 625 N N . LYS A 1 75 ? -8.488 -7.847 6.627 1.00 96.06 75 LYS A N 1
ATOM 626 C CA . LYS A 1 75 ? -8.873 -7.690 8.028 1.00 96.06 75 LYS A CA 1
ATOM 627 C C . LYS A 1 75 ? -7.654 -7.345 8.878 1.00 96.06 75 LYS A C 1
ATOM 629 O O . LYS A 1 75 ? -6.503 -7.422 8.460 1.00 96.06 75 LYS A O 1
ATOM 634 N N . 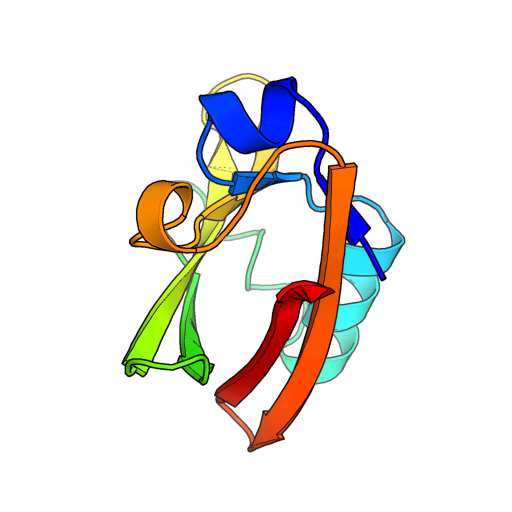VAL A 1 76 ? -7.923 -6.898 10.100 1.00 97.25 76 VAL A N 1
ATOM 635 C CA . VAL A 1 76 ? -6.873 -6.675 11.099 1.00 97.25 76 VAL A CA 1
ATOM 636 C C . VAL A 1 76 ? -6.296 -8.023 11.514 1.00 97.25 76 VAL A C 1
ATOM 638 O O . VAL A 1 76 ? -7.050 -8.924 11.867 1.00 97.25 76 VAL A O 1
ATOM 641 N N . GLY A 1 77 ? -4.969 -8.131 11.509 1.00 97.25 77 GLY A N 1
ATOM 642 C CA . GLY A 1 77 ? -4.241 -9.369 11.788 1.00 97.25 77 GLY A CA 1
ATOM 643 C C . GLY A 1 77 ? -3.781 -10.121 10.540 1.00 97.25 77 GLY A C 1
ATOM 644 O O . GLY A 1 77 ? -2.801 -10.854 10.649 1.00 97.25 77 GLY A O 1
ATOM 645 N N . ASP A 1 78 ? -4.401 -9.883 9.379 1.00 96.69 78 ASP A N 1
ATOM 646 C CA . ASP A 1 78 ? -3.992 -10.505 8.114 1.00 96.69 78 ASP A CA 1
ATOM 647 C C . ASP A 1 78 ? -2.545 -10.148 7.772 1.00 96.69 78 ASP A C 1
ATOM 649 O O . ASP A 1 78 ? -2.034 -9.074 8.129 1.00 96.69 78 ASP A O 1
ATOM 653 N N . THR A 1 79 ? -1.882 -11.032 7.037 1.00 95.88 79 THR A N 1
ATOM 654 C CA . THR A 1 79 ? -0.532 -10.797 6.536 1.00 95.88 79 THR A CA 1
ATOM 655 C C . THR A 1 79 ? -0.559 -10.562 5.038 1.00 95.88 79 THR A C 1
ATOM 657 O O . THR A 1 79 ? -1.012 -11.392 4.264 1.00 95.88 79 THR A O 1
ATOM 660 N N . ILE A 1 80 ? -0.020 -9.418 4.620 1.00 93.75 80 ILE A N 1
ATOM 661 C CA . ILE A 1 80 ? 0.120 -9.061 3.212 1.00 93.75 80 ILE A CA 1
ATOM 662 C C . ILE A 1 80 ? 1.538 -9.374 2.749 1.00 93.75 80 ILE A C 1
ATOM 664 O O . ILE A 1 80 ? 2.535 -8.936 3.347 1.00 93.75 80 ILE A O 1
ATOM 668 N N . LYS A 1 81 ? 1.646 -10.078 1.630 1.00 93.69 81 LYS A N 1
ATOM 669 C CA . LYS A 1 81 ? 2.895 -10.268 0.898 1.00 93.69 81 LYS A CA 1
ATOM 670 C C . LYS A 1 81 ? 2.789 -9.566 -0.452 1.00 93.69 81 LYS A C 1
ATOM 672 O O . LYS A 1 81 ? 1.780 -9.659 -1.135 1.00 93.69 81 LYS A O 1
ATOM 677 N N . LEU A 1 82 ? 3.837 -8.816 -0.786 1.00 92.50 82 LEU A N 1
ATOM 678 C CA . LEU A 1 82 ? 3.976 -8.109 -2.055 1.00 92.50 82 LEU A CA 1
ATOM 679 C C . LEU A 1 82 ? 5.071 -8.799 -2.862 1.00 92.50 82 LEU A C 1
ATOM 681 O O . LEU A 1 82 ? 6.151 -9.067 -2.326 1.00 92.50 82 LEU A O 1
ATOM 685 N N . THR A 1 83 ? 4.794 -9.073 -4.129 1.00 92.50 83 THR A N 1
ATOM 686 C CA . THR A 1 83 ? 5.732 -9.677 -5.080 1.00 92.50 83 THR A CA 1
ATOM 687 C C . THR A 1 83 ? 5.773 -8.856 -6.359 1.00 92.50 83 THR A C 1
ATOM 689 O O . THR A 1 83 ? 4.819 -8.161 -6.695 1.00 92.50 83 THR A O 1
ATOM 692 N N . ILE A 1 84 ? 6.893 -8.915 -7.075 1.00 90.19 84 ILE A N 1
ATOM 693 C CA . ILE A 1 84 ? 6.988 -8.354 -8.423 1.00 90.19 84 ILE A CA 1
ATOM 694 C C . ILE A 1 84 ? 6.539 -9.437 -9.390 1.00 90.19 84 ILE A C 1
ATOM 696 O O . ILE A 1 84 ? 7.149 -10.506 -9.426 1.00 90.19 84 ILE A O 1
ATOM 700 N N . ASN A 1 85 ? 5.485 -9.154 -10.149 1.00 83.75 85 ASN A N 1
ATOM 701 C CA . ASN A 1 85 ? 5.016 -10.048 -11.204 1.00 83.75 85 ASN A CA 1
ATOM 702 C C . ASN A 1 85 ? 5.564 -9.621 -12.573 1.00 83.75 85 ASN A C 1
ATOM 704 O O . ASN A 1 85 ? 5.951 -10.481 -13.357 1.00 83.75 85 ASN A O 1
ATOM 708 N N . ASP A 1 86 ? 5.629 -8.312 -12.840 1.00 81.31 86 ASP A N 1
ATOM 709 C CA . ASP A 1 86 ? 6.180 -7.727 -14.071 1.00 81.31 86 ASP A CA 1
ATOM 710 C C . ASP A 1 86 ? 6.723 -6.308 -13.793 1.00 81.31 86 ASP A C 1
ATOM 712 O O . ASP A 1 86 ? 6.600 -5.803 -12.672 1.00 81.31 86 ASP A O 1
ATOM 716 N N . VAL A 1 87 ? 7.301 -5.655 -14.806 1.00 76.00 87 VAL A N 1
ATOM 717 C CA . VAL A 1 87 ? 7.955 -4.331 -14.747 1.00 76.00 87 VAL A CA 1
ATOM 718 C C . VAL A 1 87 ? 7.072 -3.248 -14.110 1.00 76.00 87 VAL A C 1
ATOM 720 O O . VAL A 1 87 ? 7.600 -2.314 -13.515 1.00 76.00 87 VAL A O 1
ATOM 723 N N . ASP A 1 88 ? 5.746 -3.368 -14.193 1.00 79.31 88 ASP A N 1
ATOM 724 C CA . ASP A 1 88 ? 4.771 -2.413 -13.651 1.00 79.31 88 ASP A CA 1
ATOM 725 C C . ASP A 1 88 ? 3.664 -3.068 -12.801 1.00 79.31 88 ASP A C 1
ATOM 727 O O . ASP A 1 88 ? 2.614 -2.461 -12.550 1.00 79.31 88 ASP A O 1
ATOM 731 N N . GLN A 1 89 ? 3.884 -4.308 -12.351 1.00 87.31 89 GLN A N 1
ATOM 732 C CA . GLN A 1 89 ? 2.857 -5.120 -11.697 1.00 87.31 89 GLN A CA 1
ATOM 733 C C . GLN A 1 89 ? 3.323 -5.728 -10.381 1.00 87.31 89 GLN A C 1
ATOM 735 O O . GLN A 1 89 ? 4.339 -6.424 -10.301 1.00 87.31 89 GLN A O 1
ATOM 740 N N . ILE A 1 90 ? 2.495 -5.524 -9.358 1.00 91.06 90 ILE A N 1
ATOM 741 C CA . ILE A 1 90 ? 2.662 -6.100 -8.029 1.00 91.06 90 ILE A CA 1
ATOM 742 C C . ILE A 1 90 ? 1.635 -7.203 -7.816 1.00 91.06 90 ILE A C 1
ATOM 744 O O . ILE A 1 90 ? 0.431 -6.955 -7.867 1.00 91.06 90 ILE A O 1
ATOM 748 N N . GLY A 1 91 ? 2.113 -8.410 -7.533 1.00 91.75 91 GLY A N 1
ATOM 749 C CA . GLY A 1 91 ? 1.292 -9.458 -6.946 1.00 91.75 91 GLY A CA 1
ATOM 750 C C . GLY A 1 91 ? 1.049 -9.158 -5.472 1.00 91.75 91 GLY A C 1
ATOM 751 O O . GLY A 1 91 ? 1.956 -8.717 -4.757 1.00 91.75 91 GLY A O 1
ATOM 752 N N . ILE A 1 92 ? -0.183 -9.368 -5.020 1.00 91.81 92 ILE A N 1
ATOM 753 C CA . ILE A 1 92 ? -0.545 -9.237 -3.612 1.00 91.81 92 ILE A CA 1
ATOM 754 C C . ILE A 1 92 ? -1.107 -10.581 -3.167 1.00 91.81 92 ILE A C 1
ATOM 756 O O . ILE A 1 92 ? -1.939 -11.164 -3.850 1.00 91.81 92 ILE A O 1
ATOM 760 N N . GLU A 1 93 ? -0.644 -11.071 -2.028 1.00 92.62 93 GLU A N 1
ATOM 761 C CA . GLU A 1 93 ? -1.188 -12.251 -1.357 1.00 92.62 93 GLU A CA 1
ATOM 762 C C . GLU A 1 93 ? -1.626 -11.816 0.047 1.00 92.62 93 GLU A C 1
ATOM 764 O O . GLU A 1 93 ? -0.904 -11.058 0.708 1.00 92.62 93 GLU A O 1
ATOM 769 N N . VAL A 1 94 ? -2.811 -12.255 0.475 1.00 92.12 94 VAL A N 1
ATOM 770 C CA . VAL A 1 94 ? -3.376 -11.985 1.805 1.00 92.12 94 VAL A CA 1
ATOM 771 C C . VAL A 1 94 ? -3.623 -13.327 2.489 1.00 92.12 94 VAL A C 1
ATOM 773 O O . VAL A 1 94 ? -4.323 -14.173 1.934 1.00 92.12 94 VAL A O 1
ATOM 776 N N . GLU A 1 95 ? -3.031 -13.506 3.668 1.00 91.19 95 GLU A N 1
ATOM 777 C CA . GLU A 1 95 ? -3.124 -14.712 4.508 1.00 91.19 95 GLU A CA 1
ATOM 778 C C . GLU A 1 95 ? -3.725 -14.407 5.882 1.00 91.19 95 GLU A C 1
ATOM 780 O O . GLU A 1 95 ? -3.345 -13.364 6.475 1.00 91.19 95 GLU A O 1
#